Protein AF-A0AAE4LS27-F1 (afdb_monomer)

Radius of gyration: 12.19 Å; Cα contacts (8 Å, |Δi|>4): 81; chains: 1; bounding box: 25×28×30 Å

pLDDT: mean 91.06, std 7.49, range [52.53, 97.56]

Solvent-accessible surface area (backbone atoms only — not comparable to full-atom values): 3671 Å² total; per-residue (Å²): 133,83,89,82,70,66,62,49,75,48,37,25,40,50,96,54,67,26,45,92,99,51,56,87,88,45,62,81,45,81,44,78,46,48,58,80,71,52,67,64,86,53,95,67,88,69,93,68,56,42,65,51,75,66,107

Organism: NCBI:txid357276

Nearest PDB structures (foldseek):
  7btk-assembly3_C  TM=9.524E-01  e=4.889E-02  Escherichia coli K-12
  6drv-assembly1_A  TM=9.576E-01  e=6.357E-02  Escherichia coli K-12
  7brs-assembly4_D  TM=9.439E-01  e=5.575E-02  Escherichia coli K-12
  6x1q-assembly1_A  TM=9.473E-01  e=6.789E-02  Escherichia coli K-12
  3vd3-assembly1_D  TM=9.482E-01  e=1.309E-01  Escherichia coli

Structure (mmCIF, N/CA/C/O backbone):
data_AF-A0AAE4L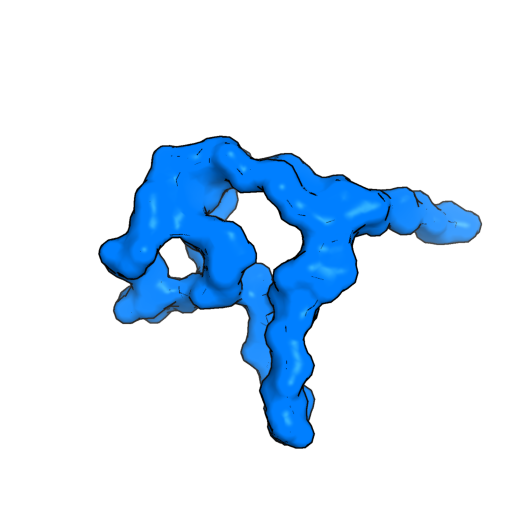S27-F1
#
_entry.id   AF-A0AAE4LS27-F1
#
loop_
_atom_site.group_PDB
_atom_site.id
_atom_site.type_symbol
_atom_site.label_atom_id
_atom_site.label_alt_id
_atom_site.label_comp_id
_atom_site.label_asym_id
_atom_site.label_entity_id
_atom_site.label_seq_id
_atom_site.pdbx_PDB_ins_code
_atom_site.Cartn_x
_atom_site.Cartn_y
_atom_site.Cartn_z
_atom_site.occupancy
_atom_site.B_iso_or_equiv
_atom_site.auth_seq_id
_atom_site.auth_comp_id
_atom_site.auth_asym_id
_atom_site.auth_atom_id
_atom_site.pdbx_PDB_model_num
ATOM 1 N N . MET A 1 1 ? -13.659 10.663 19.273 1.00 52.53 1 MET A N 1
ATOM 2 C CA . MET A 1 1 ? -13.910 10.014 17.970 1.00 52.53 1 MET A CA 1
ATOM 3 C C . MET A 1 1 ? -12.633 10.097 17.165 1.00 52.53 1 MET A C 1
ATOM 5 O O . MET A 1 1 ? -12.012 11.153 17.170 1.00 52.53 1 MET A O 1
ATOM 9 N N . THR A 1 2 ? -12.206 8.994 16.564 1.00 60.97 2 THR A N 1
ATOM 10 C CA . THR A 1 2 ? -11.056 8.958 15.653 1.00 60.97 2 THR A CA 1
ATOM 11 C C . THR A 1 2 ? -11.433 9.614 14.328 1.00 60.97 2 THR A C 1
ATOM 13 O O . THR A 1 2 ? -12.570 9.473 13.884 1.00 60.97 2 THR A O 1
ATOM 16 N N . GLN A 1 3 ? -10.502 10.345 13.714 1.00 78.62 3 GLN A N 1
ATOM 17 C CA . GLN A 1 3 ? -10.688 10.840 12.351 1.00 78.62 3 GLN A CA 1
ATOM 18 C C . GLN A 1 3 ? -10.677 9.650 11.391 1.00 78.62 3 GLN A C 1
ATOM 20 O O . GLN A 1 3 ? -9.807 8.786 11.481 1.00 78.62 3 GLN A O 1
ATOM 25 N N . THR A 1 4 ? -11.668 9.602 10.512 1.00 85.19 4 THR A N 1
ATOM 26 C CA . THR A 1 4 ? -11.732 8.676 9.384 1.00 85.19 4 THR A CA 1
ATOM 27 C C . THR A 1 4 ? -11.291 9.422 8.138 1.00 85.19 4 THR A C 1
ATOM 29 O O . THR A 1 4 ? -11.726 10.552 7.916 1.00 85.19 4 THR A O 1
ATOM 32 N N . PHE A 1 5 ? -10.447 8.791 7.334 1.00 88.88 5 PHE A N 1
ATOM 33 C CA . PHE A 1 5 ? -10.045 9.308 6.034 1.00 88.88 5 PHE A CA 1
ATOM 34 C C . PHE A 1 5 ? -10.747 8.492 4.954 1.00 88.88 5 PHE A C 1
ATOM 36 O O . PHE A 1 5 ? -10.880 7.279 5.096 1.00 88.88 5 PHE A O 1
ATOM 43 N N . GLU A 1 6 ? -11.211 9.163 3.905 1.00 95.00 6 GLU A N 1
ATOM 44 C CA . GLU A 1 6 ? -11.804 8.499 2.739 1.00 95.00 6 GLU A CA 1
ATOM 45 C C . GLU A 1 6 ? -10.734 8.166 1.697 1.00 95.00 6 GLU A C 1
ATOM 47 O O . GLU A 1 6 ? -10.812 7.135 1.040 1.00 95.00 6 GLU A O 1
ATOM 52 N N . THR A 1 7 ? -9.695 8.998 1.596 1.00 95.19 7 THR A N 1
ATOM 53 C CA . THR A 1 7 ? -8.630 8.875 0.599 1.00 95.19 7 THR A CA 1
ATOM 54 C C . THR A 1 7 ? -7.251 9.058 1.216 1.00 95.19 7 THR A C 1
ATOM 56 O O . THR A 1 7 ? -7.086 9.780 2.202 1.00 95.19 7 THR A O 1
ATOM 59 N N . ILE A 1 8 ? -6.248 8.462 0.581 1.00 93.38 8 ILE A N 1
ATOM 60 C CA . ILE A 1 8 ? -4.833 8.623 0.898 1.00 93.38 8 ILE A CA 1
ATOM 61 C C . ILE A 1 8 ? -4.060 9.027 -0.362 1.00 93.38 8 ILE A C 1
ATOM 63 O O . ILE A 1 8 ? -4.299 8.495 -1.445 1.00 93.38 8 ILE A O 1
ATOM 67 N N . GLU A 1 9 ? -3.121 9.959 -0.210 1.00 95.06 9 GLU A N 1
ATOM 68 C CA . GLU A 1 9 ? -2.168 10.338 -1.254 1.00 95.06 9 GLU A CA 1
ATOM 69 C C . GLU A 1 9 ? -0.756 9.942 -0.816 1.00 95.06 9 GLU A C 1
ATOM 71 O O . GLU A 1 9 ? -0.353 10.220 0.316 1.00 95.06 9 GLU A O 1
ATOM 76 N N . TYR A 1 10 ? -0.013 9.256 -1.685 1.00 94.12 10 TYR A N 1
ATOM 77 C CA . TYR A 1 10 ? 1.328 8.768 -1.373 1.00 94.12 10 TYR A CA 1
ATOM 78 C C . TYR A 1 10 ? 2.218 8.675 -2.619 1.00 94.12 10 TYR A C 1
ATOM 80 O O . TYR A 1 10 ? 1.771 8.315 -3.707 1.00 94.12 10 TYR A O 1
ATOM 88 N N . TYR A 1 11 ? 3.513 8.965 -2.458 1.00 95.50 11 TYR A N 1
ATOM 89 C CA . TYR A 1 11 ? 4.520 8.808 -3.511 1.00 95.50 11 TYR A CA 1
ATOM 90 C C . TYR A 1 11 ? 5.252 7.472 -3.341 1.00 95.50 11 TYR A C 1
ATOM 92 O O . TYR A 1 11 ? 6.031 7.305 -2.402 1.00 95.50 11 TYR A O 1
ATOM 100 N N . THR A 1 12 ? 4.980 6.492 -4.208 1.00 93.56 12 THR A N 1
ATOM 101 C CA . THR A 1 12 ? 5.504 5.120 -4.050 1.00 93.56 12 THR A CA 1
ATOM 102 C C . THR A 1 12 ? 5.504 4.324 -5.359 1.00 93.56 12 THR A C 1
ATOM 104 O O . THR A 1 12 ? 5.240 4.883 -6.418 1.00 93.56 12 THR A O 1
ATOM 107 N N . TYR A 1 13 ? 5.816 3.027 -5.299 1.00 90.69 13 TYR A N 1
ATOM 108 C CA . TYR A 1 13 ? 5.648 2.084 -6.405 1.00 90.69 13 TYR A CA 1
ATOM 109 C C . TYR A 1 13 ? 4.233 1.484 -6.426 1.00 90.69 13 TYR A C 1
ATOM 111 O O . TYR A 1 13 ? 3.898 0.644 -5.594 1.00 90.69 13 TYR A O 1
ATOM 119 N N . GLY A 1 14 ? 3.433 1.833 -7.433 1.00 87.25 14 GLY A N 1
ATOM 120 C CA . GLY A 1 14 ? 2.166 1.165 -7.763 1.00 87.25 14 GLY A CA 1
ATOM 121 C C . GLY A 1 14 ? 0.942 1.407 -6.866 1.00 87.25 14 GLY A C 1
ATOM 122 O O . GLY A 1 14 ? 1.023 1.538 -5.646 1.00 87.25 14 GLY A O 1
ATOM 123 N N . LEU A 1 15 ? -0.240 1.309 -7.489 1.00 88.06 15 LEU A N 1
ATOM 124 C CA . LEU A 1 15 ? -1.553 1.280 -6.817 1.00 88.06 15 LEU A CA 1
ATOM 125 C C . LEU A 1 15 ? -1.862 -0.041 -6.104 1.00 88.06 15 LEU A C 1
ATOM 127 O O . LEU A 1 15 ? -2.724 -0.087 -5.233 1.00 88.06 15 LEU A O 1
ATOM 131 N N . ILE A 1 16 ? -1.133 -1.113 -6.407 1.00 89.81 16 ILE A N 1
ATOM 132 C CA . ILE A 1 16 ? -1.387 -2.458 -5.868 1.00 89.81 16 ILE A CA 1
A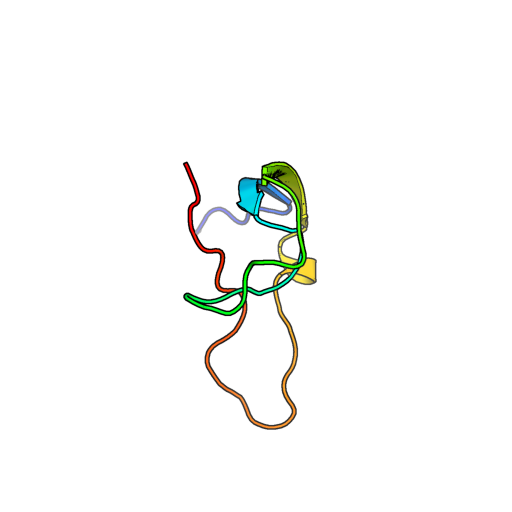TOM 133 C C . ILE A 1 16 ? -0.427 -2.752 -4.704 1.00 89.81 16 ILE A C 1
ATOM 135 O O . ILE A 1 16 ? 0.636 -2.132 -4.593 1.00 89.81 16 ILE A O 1
ATOM 139 N N . GLU A 1 17 ? -0.830 -3.653 -3.809 1.00 92.06 17 GLU A N 1
ATOM 140 C CA . GLU A 1 17 ? 0.035 -4.286 -2.805 1.00 92.06 17 GLU A CA 1
ATOM 141 C C . GLU A 1 17 ? 1.384 -4.711 -3.409 1.00 92.06 17 GLU A C 1
ATOM 143 O O . GLU A 1 17 ? 1.442 -5.358 -4.461 1.00 92.06 17 GLU A O 1
ATOM 148 N N . ASN A 1 18 ? 2.476 -4.378 -2.722 1.00 93.00 18 ASN A N 1
ATOM 149 C CA . ASN A 1 18 ? 3.825 -4.776 -3.090 1.00 93.00 18 ASN A CA 1
ATOM 150 C C . ASN A 1 18 ? 4.722 -4.994 -1.865 1.00 93.00 18 ASN A C 1
ATOM 152 O O . ASN A 1 18 ? 4.542 -4.403 -0.805 1.00 93.00 18 ASN A O 1
ATOM 156 N N . TYR A 1 19 ? 5.730 -5.844 -2.045 1.00 93.56 19 TYR A N 1
ATOM 157 C CA . TYR A 1 19 ? 6.678 -6.236 -1.003 1.00 93.56 19 TYR A CA 1
ATOM 158 C C . TYR A 1 19 ? 8.109 -6.122 -1.512 1.00 93.56 19 TYR A C 1
ATOM 160 O O . TYR A 1 19 ? 8.354 -5.997 -2.716 1.00 93.56 19 TYR A O 1
ATOM 168 N N . ASN A 1 20 ? 9.075 -6.211 -0.598 1.00 91.31 20 ASN A N 1
ATOM 169 C CA . ASN A 1 20 ? 10.481 -6.245 -0.973 1.00 91.31 20 ASN A CA 1
ATOM 170 C C . ASN A 1 20 ? 10.755 -7.444 -1.902 1.00 91.31 20 ASN A C 1
ATOM 172 O O . ASN A 1 20 ? 10.417 -8.578 -1.569 1.00 91.31 20 ASN A O 1
ATOM 176 N N . GLY A 1 21 ? 11.332 -7.189 -3.078 1.00 88.88 21 GLY A N 1
ATOM 177 C CA . GLY A 1 21 ? 11.535 -8.197 -4.129 1.00 88.88 21 GLY A CA 1
ATOM 178 C C . GLY A 1 21 ? 10.304 -8.501 -5.001 1.00 88.88 21 GLY A C 1
ATOM 179 O O . GLY A 1 21 ? 10.399 -9.319 -5.912 1.00 88.88 21 GLY A O 1
ATOM 180 N N . ARG A 1 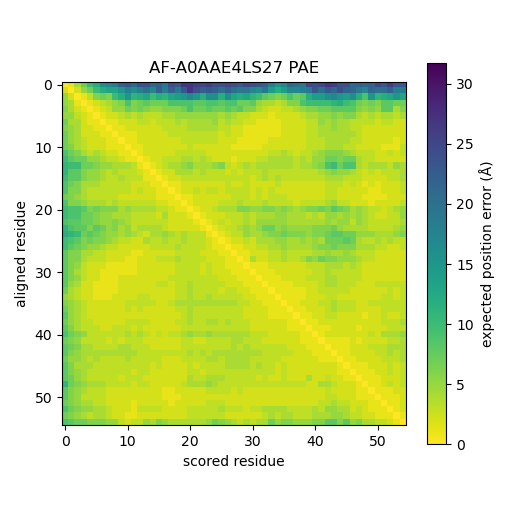22 ? 9.160 -7.839 -4.768 1.00 89.56 22 ARG A N 1
ATOM 181 C CA . ARG A 1 22 ? 7.918 -7.950 -5.559 1.00 89.56 22 ARG A CA 1
ATOM 182 C C . ARG A 1 22 ? 7.318 -6.559 -5.809 1.00 89.56 22 ARG A C 1
ATOM 184 O O . ARG A 1 22 ? 6.183 -6.290 -5.429 1.00 89.56 22 ARG A O 1
ATOM 191 N N . ASN A 1 23 ? 8.095 -5.668 -6.423 1.00 89.06 23 ASN A N 1
ATOM 192 C CA . ASN A 1 23 ? 7.698 -4.279 -6.707 1.00 89.06 23 ASN A CA 1
ATOM 193 C C . ASN A 1 23 ? 8.137 -3.777 -8.101 1.00 89.06 23 ASN A C 1
ATOM 195 O O . ASN A 1 23 ? 8.071 -2.587 -8.378 1.00 89.06 23 ASN A O 1
ATOM 199 N N . HIS A 1 24 ? 8.572 -4.674 -8.992 1.00 87.69 24 HIS A N 1
ATOM 200 C CA . HIS A 1 24 ? 9.150 -4.310 -10.295 1.00 87.69 24 HIS A CA 1
ATOM 201 C C . HIS A 1 24 ? 8.126 -4.053 -11.412 1.00 87.69 24 HIS A C 1
ATOM 203 O O . HIS A 1 24 ? 8.515 -3.699 -12.520 1.00 87.69 24 HIS A O 1
ATOM 209 N N . SER A 1 25 ? 6.835 -4.259 -11.151 1.00 86.38 25 SER A N 1
ATOM 210 C CA . SER A 1 25 ? 5.782 -4.184 -12.175 1.00 86.38 25 SER A CA 1
ATOM 211 C C . SER A 1 25 ? 5.079 -2.826 -12.236 1.00 86.38 25 SER A C 1
ATOM 213 O O . SER A 1 25 ? 4.047 -2.715 -12.894 1.00 86.38 25 SER A O 1
ATOM 215 N N . THR A 1 26 ? 5.571 -1.821 -11.508 1.00 89.44 26 THR A N 1
ATOM 216 C CA . THR A 1 26 ? 4.901 -0.528 -11.351 1.00 89.44 26 THR A CA 1
ATOM 217 C C . THR A 1 26 ? 5.888 0.633 -11.314 1.00 89.44 26 THR A C 1
ATOM 219 O O . THR A 1 26 ? 7.032 0.493 -10.881 1.00 89.44 26 THR A O 1
ATOM 222 N N . ASP A 1 27 ? 5.416 1.800 -11.748 1.00 90.69 27 ASP A N 1
ATOM 223 C CA . ASP A 1 27 ? 6.204 3.028 -11.768 1.00 90.69 27 ASP A CA 1
ATOM 224 C C . ASP A 1 27 ? 6.152 3.771 -10.425 1.00 90.69 27 ASP A C 1
ATOM 226 O O . ASP A 1 27 ? 5.189 3.659 -9.651 1.00 90.69 27 ASP A O 1
ATOM 230 N N . LEU A 1 28 ? 7.203 4.557 -10.172 1.00 92.56 28 LEU A N 1
ATOM 231 C CA . LEU A 1 28 ? 7.333 5.443 -9.018 1.00 92.56 28 LEU A CA 1
ATOM 232 C C . LEU A 1 28 ? 6.660 6.789 -9.314 1.00 92.56 28 LEU A C 1
ATOM 234 O O . LEU A 1 28 ? 7.241 7.636 -9.993 1.00 92.56 28 LEU A O 1
ATOM 238 N N . VAL A 1 29 ? 5.445 6.988 -8.809 1.00 94.31 29 VAL A N 1
ATOM 239 C CA . VAL A 1 29 ? 4.642 8.202 -9.035 1.00 94.31 29 VAL A CA 1
ATOM 240 C C . VAL A 1 29 ? 3.803 8.538 -7.799 1.00 94.31 29 VAL A C 1
ATOM 242 O O . VAL A 1 29 ? 3.819 7.808 -6.805 1.00 94.31 29 VAL A O 1
ATOM 245 N N . ILE A 1 30 ? 3.115 9.683 -7.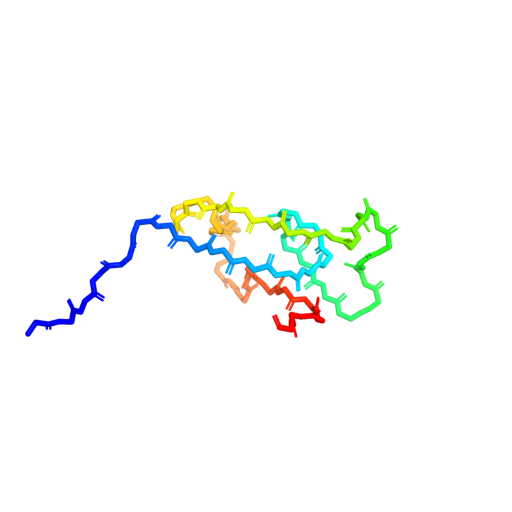834 1.00 96.06 30 ILE A N 1
ATOM 246 C CA . ILE A 1 30 ? 2.138 10.063 -6.808 1.00 96.06 30 ILE A CA 1
ATOM 247 C C . ILE A 1 30 ? 0.828 9.348 -7.126 1.00 96.06 30 ILE A C 1
ATOM 249 O O . ILE A 1 30 ? 0.315 9.452 -8.240 1.00 96.06 30 ILE A O 1
ATOM 253 N N . TYR A 1 31 ? 0.300 8.639 -6.139 1.00 94.38 31 TYR A N 1
ATOM 254 C CA . TYR A 1 31 ? -0.966 7.933 -6.213 1.00 94.38 31 TYR A CA 1
ATOM 255 C C . TYR A 1 31 ? -1.955 8.542 -5.228 1.00 94.38 31 TYR A C 1
ATOM 257 O O . TYR A 1 31 ? -1.577 8.884 -4.111 1.00 94.38 31 TYR A O 1
ATOM 265 N N . CYS A 1 32 ? -3.216 8.636 -5.640 1.00 94.62 32 CYS A N 1
ATOM 266 C CA . CYS A 1 32 ? -4.342 8.986 -4.784 1.00 94.62 32 CYS A CA 1
ATOM 267 C C . CYS A 1 32 ? -5.346 7.834 -4.858 1.00 94.62 32 CYS A C 1
ATOM 269 O O . CYS A 1 32 ? -5.724 7.430 -5.960 1.00 94.62 32 CYS A O 1
ATOM 271 N N . GLN A 1 33 ? -5.696 7.265 -3.707 1.00 93.75 33 GLN A N 1
ATOM 272 C CA . GLN A 1 33 ? -6.485 6.038 -3.609 1.00 93.75 33 GLN A CA 1
ATOM 273 C C . GLN A 1 33 ? -7.503 6.139 -2.471 1.00 93.75 33 GLN A C 1
ATOM 275 O O . GLN A 1 33 ? -7.203 6.742 -1.436 1.00 93.75 33 GLN A O 1
ATOM 280 N N . SER A 1 34 ? -8.682 5.538 -2.634 1.00 95.25 34 SER A N 1
ATOM 281 C CA . SER A 1 34 ? -9.653 5.438 -1.539 1.00 95.25 34 SER A CA 1
ATOM 282 C C . SER A 1 34 ? -9.222 4.377 -0.523 1.00 95.25 34 SER A C 1
ATOM 284 O O . SER A 1 34 ? -8.580 3.384 -0.870 1.00 95.25 34 SER A O 1
ATOM 286 N N . VAL A 1 35 ? -9.565 4.564 0.752 1.00 92.94 35 VAL A N 1
ATOM 287 C CA . VAL A 1 35 ? -9.157 3.635 1.823 1.00 92.94 35 VAL A CA 1
ATOM 288 C C . VAL A 1 35 ? -9.748 2.235 1.618 1.00 92.94 35 VAL A C 1
ATOM 290 O O . VAL A 1 35 ? -9.094 1.243 1.925 1.00 92.94 35 VAL A O 1
ATOM 293 N N . ASP A 1 36 ? -10.947 2.133 1.046 1.00 92.69 36 ASP A N 1
ATOM 294 C CA . ASP A 1 36 ? -11.599 0.865 0.705 1.00 92.69 36 ASP A CA 1
ATOM 295 C C . ASP A 1 36 ? -10.909 0.090 -0.431 1.00 92.69 36 ASP A C 1
ATOM 297 O O . ASP A 1 36 ? -11.022 -1.133 -0.487 1.00 92.69 36 ASP A O 1
ATOM 301 N N . GLU A 1 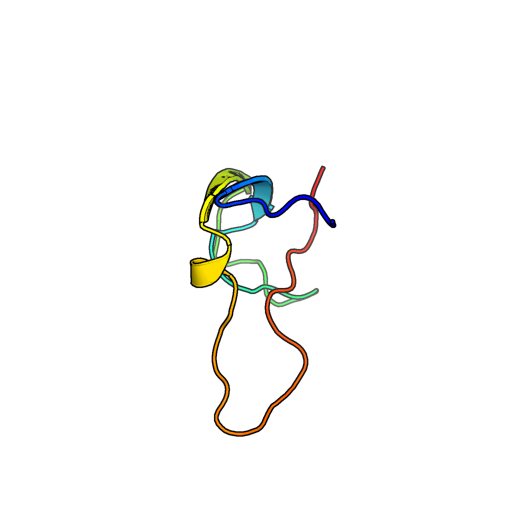37 ? -10.152 0.768 -1.298 1.00 92.69 37 GLU A N 1
ATOM 302 C CA . GLU A 1 37 ? -9.439 0.139 -2.417 1.00 92.69 37 GLU A CA 1
ATOM 303 C C . GLU A 1 37 ? -8.085 -0.455 -2.009 1.00 92.69 37 GLU A C 1
ATOM 305 O O . GLU A 1 37 ? -7.492 -1.213 -2.780 1.00 92.69 37 GLU A O 1
ATOM 310 N N . LEU A 1 38 ? -7.564 -0.099 -0.828 1.00 92.38 38 LEU A N 1
ATOM 311 C CA . LEU A 1 38 ? -6.303 -0.650 -0.333 1.00 92.38 38 LEU A CA 1
ATOM 312 C C . LEU A 1 38 ? -6.450 -2.152 -0.075 1.00 92.38 38 LEU A C 1
ATOM 314 O O . LEU A 1 38 ? -5.602 -2.935 -0.511 1.00 92.38 38 LEU A O 1
ATOM 318 N N . PHE A 1 39 ? -7.544 -2.544 0.583 1.00 92.88 39 PHE A N 1
ATOM 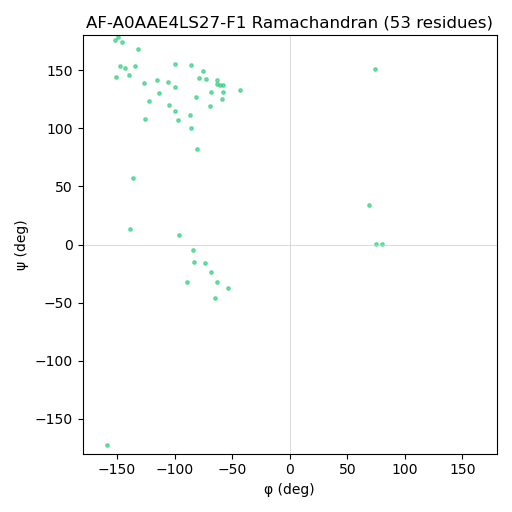319 C CA . PHE A 1 39 ? -7.733 -3.889 1.111 1.00 92.88 39 PHE A CA 1
ATOM 320 C C . PHE A 1 39 ? -7.917 -4.943 0.026 1.00 92.88 39 PHE A C 1
ATOM 322 O O . PHE A 1 39 ? -8.907 -4.962 -0.710 1.00 92.88 39 PHE A O 1
ATOM 329 N N . TYR A 1 40 ? -7.001 -5.913 0.005 1.00 93.56 40 TYR A N 1
ATOM 330 C CA . TYR A 1 40 ? -7.162 -7.118 -0.791 1.00 93.56 40 TYR A CA 1
ATOM 331 C C . TYR A 1 40 ? -7.651 -8.289 0.070 1.00 93.56 40 TYR A C 1
ATOM 333 O O . TYR A 1 40 ? -6.955 -8.804 0.948 1.00 93.56 40 TYR A O 1
ATOM 341 N N . SER A 1 41 ? -8.870 -8.755 -0.212 1.00 94.81 41 SER A N 1
ATOM 342 C CA . SER A 1 41 ? -9.531 -9.803 0.571 1.00 94.81 41 SER A CA 1
ATOM 343 C C . SER A 1 41 ? -9.046 -11.210 0.196 1.00 94.81 41 SER A C 1
ATOM 345 O O . SER A 1 41 ? -9.682 -11.938 -0.570 1.00 94.81 41 SER A O 1
ATOM 347 N N . TYR A 1 42 ? -7.904 -11.623 0.750 1.00 96.12 42 TYR A N 1
ATOM 348 C CA . TYR A 1 42 ? -7.456 -13.013 0.656 1.00 96.12 42 TYR A CA 1
ATOM 349 C C . TYR A 1 42 ? -8.445 -13.965 1.355 1.00 96.12 42 TYR A C 1
ATOM 351 O O . TYR A 1 42 ?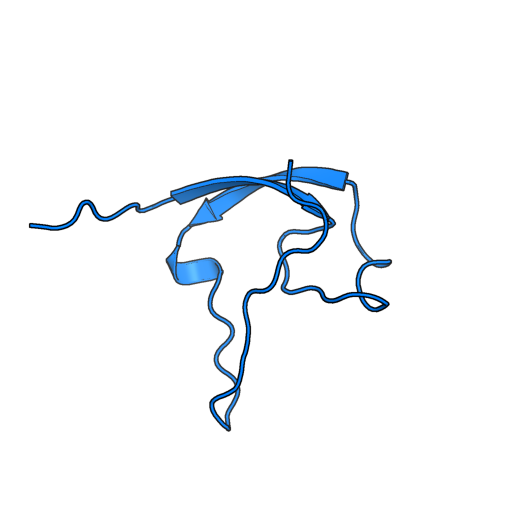 -8.890 -13.711 2.472 1.00 96.12 42 TYR A O 1
ATOM 359 N N . ILE A 1 43 ? -8.726 -15.118 0.729 1.00 96.44 43 ILE A N 1
ATOM 360 C CA . ILE A 1 43 ? -9.638 -16.155 1.265 1.00 96.44 43 ILE A CA 1
ATOM 361 C C . ILE A 1 43 ? -9.239 -16.588 2.686 1.00 96.44 43 ILE A C 1
ATOM 363 O O . ILE A 1 43 ? -10.095 -16.860 3.525 1.00 96.44 43 ILE A O 1
ATOM 367 N N . ARG A 1 44 ? -7.930 -16.663 2.958 1.00 97.56 44 ARG A N 1
ATOM 368 C CA . ARG A 1 44 ? -7.387 -16.815 4.310 1.00 97.56 44 ARG A CA 1
ATOM 369 C C . ARG A 1 44 ? -6.807 -15.465 4.737 1.00 97.56 44 ARG A C 1
ATOM 371 O O . ARG A 1 44 ? -5.887 -15.011 4.057 1.00 97.56 44 ARG A O 1
ATOM 378 N N . PRO A 1 45 ? -7.300 -14.849 5.827 1.00 96.88 45 PRO A N 1
ATOM 379 C CA . PRO A 1 45 ? -6.774 -13.577 6.302 1.00 96.88 45 PRO A CA 1
ATOM 380 C C . PRO A 1 45 ? -5.278 -13.666 6.599 1.00 96.88 45 PRO A C 1
ATOM 382 O O . PRO A 1 45 ? -4.817 -14.584 7.279 1.00 96.88 45 PRO A O 1
ATOM 385 N N . GLN A 1 46 ? -4.539 -12.702 6.069 1.00 95.50 46 GLN A N 1
ATOM 386 C CA . GLN A 1 46 ? -3.095 -12.561 6.199 1.00 95.50 46 GLN A CA 1
ATOM 387 C C . GLN A 1 46 ? -2.733 -11.074 6.088 1.00 95.50 46 GLN A C 1
ATOM 389 O O . GLN A 1 46 ? -3.610 -10.245 5.849 1.00 95.50 46 GLN A O 1
ATOM 394 N N . GLU A 1 47 ? -1.456 -10.739 6.274 1.00 95.75 47 GLU A N 1
ATOM 395 C CA . GLU A 1 47 ? -0.957 -9.395 5.967 1.00 95.75 47 GLU A CA 1
ATOM 396 C C . GLU A 1 47 ? -1.221 -9.060 4.488 1.00 95.75 47 GLU A C 1
ATOM 398 O O . GLU A 1 47 ? -1.030 -9.905 3.612 1.00 95.75 47 GLU A O 1
ATOM 403 N N . THR A 1 48 ? -1.668 -7.838 4.221 1.00 94.31 48 THR A N 1
ATOM 404 C CA . THR A 1 48 ? -1.945 -7.297 2.885 1.00 94.31 48 THR A CA 1
ATOM 405 C C . THR A 1 48 ? -1.693 -5.782 2.899 1.00 94.31 48 THR A C 1
ATOM 407 O O . THR A 1 48 ? -1.332 -5.241 3.943 1.00 94.31 48 THR A O 1
ATOM 410 N N . GLU A 1 49 ? -1.864 -5.105 1.759 1.00 91.75 49 GLU A N 1
ATOM 411 C CA . GLU A 1 49 ? -1.825 -3.635 1.597 1.00 91.75 49 GLU A CA 1
ATOM 412 C C . GLU A 1 49 ? -0.445 -2.975 1.643 1.00 91.75 49 GLU A C 1
ATOM 414 O O . GLU A 1 49 ? -0.333 -1.759 1.484 1.00 91.75 49 GLU A O 1
ATOM 419 N N . THR A 1 50 ? 0.625 -3.745 1.811 1.00 94.12 50 THR A N 1
ATOM 420 C CA . THR A 1 50 ? 1.967 -3.176 1.949 1.00 94.12 50 THR A CA 1
ATOM 421 C C . THR A 1 50 ? 2.373 -2.373 0.712 1.00 94.12 50 THR A C 1
ATOM 423 O O . THR A 1 50 ? 2.137 -2.761 -0.435 1.00 94.12 50 THR A O 1
ATOM 426 N N . LYS A 1 51 ? 2.986 -1.212 0.962 1.00 93.75 51 LYS A N 1
ATOM 427 C CA . LYS A 1 51 ? 3.527 -0.292 -0.041 1.00 93.75 51 LYS A CA 1
ATOM 428 C C . LYS A 1 51 ? 4.988 -0.030 0.280 1.00 93.75 51 LYS A C 1
ATOM 430 O O . LYS A 1 51 ? 5.314 0.631 1.267 1.00 93.75 51 LYS A O 1
ATOM 435 N N . THR A 1 52 ? 5.891 -0.572 -0.524 1.00 93.19 52 THR A N 1
ATOM 436 C CA . THR A 1 52 ? 7.324 -0.357 -0.313 1.00 93.19 52 THR A CA 1
ATOM 437 C C . THR A 1 52 ? 7.754 1.005 -0.838 1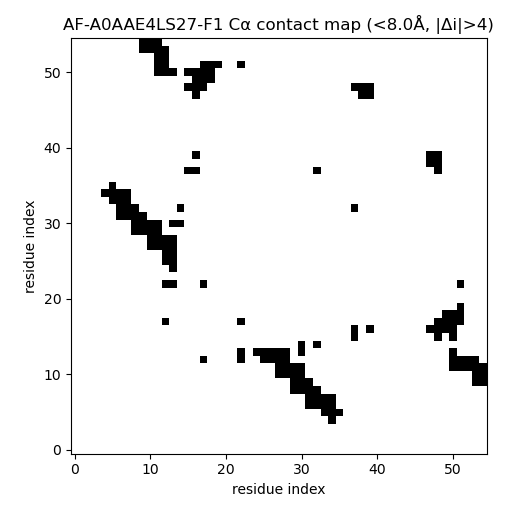.00 93.19 52 THR A C 1
ATOM 439 O O . THR A 1 52 ? 7.316 1.424 -1.900 1.00 93.19 52 THR A O 1
ATOM 442 N N . TYR A 1 53 ? 8.681 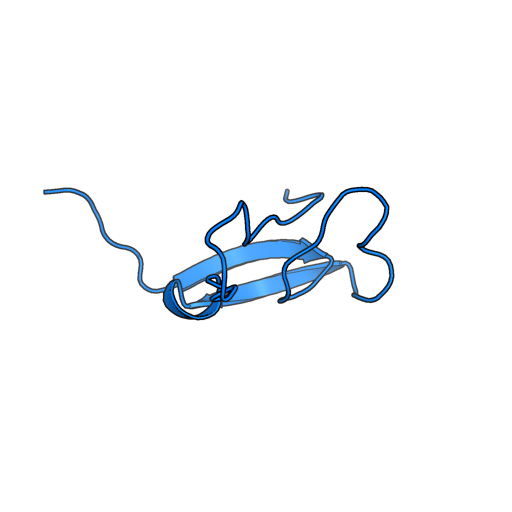1.668 -0.140 1.00 91.50 53 TYR A N 1
ATOM 443 C CA . TYR A 1 53 ? 9.336 2.895 -0.619 1.00 91.50 53 TYR A CA 1
ATOM 444 C C . TYR A 1 53 ? 8.437 4.145 -0.697 1.00 91.50 53 TYR A C 1
ATOM 446 O O . TYR A 1 53 ? 8.610 4.987 -1.579 1.00 91.50 53 TYR A O 1
ATOM 454 N N . ILE A 1 54 ? 7.478 4.273 0.228 1.00 92.50 54 ILE A N 1
ATOM 455 C CA . ILE A 1 54 ? 6.742 5.530 0.448 1.00 92.50 54 ILE A CA 1
ATOM 456 C C . ILE A 1 54 ? 7.714 6.627 0.920 1.00 92.50 54 ILE A C 1
ATOM 458 O O . ILE A 1 54 ? 8.625 6.346 1.706 1.00 92.50 54 ILE A O 1
ATOM 462 N N . ARG A 1 55 ? 7.516 7.862 0.446 1.00 90.81 55 ARG A N 1
ATOM 463 C CA . ARG A 1 55 ? 8.242 9.064 0.883 1.00 90.81 55 ARG A CA 1
ATOM 464 C C . ARG A 1 55 ? 7.307 10.209 1.231 1.00 90.81 55 ARG A C 1
ATOM 466 O O . ARG A 1 55 ? 6.200 10.235 0.651 1.00 90.81 55 ARG A O 1
#

Foldseek 3Di:
DDDDDQKDKWFAQDPAWADVVGRPPGDGGIDMGTPVSQDDDDPDDDDGSDTPDTD

Sequence (55 aa):
MTQTFETIEYYTYGLIENYNGRNHSTDLVIYCQSVDELFYSYIRPQETETKTYIR

InterPro domains:
  IPR004199 Beta galactosidase small chain/ domain 5 [PF02929] (2-55)
  IPR011013 Galactose mutarotase-like domain superfamily [SSF74650] (1-54)
  IPR014718 Glycoside hydrolase-type carbohydrate-binding [G3DSA:2.70.98.10] (1-55)

Mean predicted aligned error: 3.85 Å

Secondary structure (DSSP, 8-state):
-PPP-SEEEEEEE-SS--BTTB-TTS-EEEEEEEHHHH----SS-------TT--